Protein AF-A0A7X5DY56-F1 (afdb_monomer_lite)

Radius of gyration: 14.62 Å; chains: 1; bounding box: 36×26×38 Å

Secondary structure (DSSP, 8-state):
--PPPHHHHHHHHHHHHHHH---HHHHHHS-HHHHHHHHHHHHHHHHHHHHHS--TT--

pLDDT: mean 85.55, std 16.01, range [42.66, 97.62]

Foldseek 3Di:
DDDDDPVVVVVLLCVLCVPVVDDSVVSVPDDPVVSVVSVVVVVVVVCVVVVVPDPPPPD

Structure (mmCIF, N/CA/C/O backbone):
data_AF-A0A7X5DY56-F1
#
_entry.id   AF-A0A7X5DY56-F1
#
loop_
_atom_site.group_PDB
_atom_site.id
_atom_site.type_symbol
_atom_site.label_atom_id
_atom_site.label_alt_id
_atom_site.label_comp_id
_atom_site.label_asym_id
_atom_site.label_entity_id
_atom_site.label_seq_id
_atom_site.pdbx_PDB_ins_code
_atom_site.Cartn_x
_atom_site.Cartn_y
_atom_site.Cartn_z
_atom_site.occupancy
_atom_site.B_iso_or_equiv
_atom_site.auth_seq_id
_atom_site.auth_comp_id
_atom_site.auth_asym_id
_atom_site.auth_atom_id
_atom_site.pdbx_PDB_model_num
ATOM 1 N N . MET A 1 1 ? -3.460 -1.792 21.188 1.00 45.38 1 MET A N 1
ATOM 2 C CA . MET A 1 1 ? -4.234 -1.746 19.930 1.00 45.38 1 MET A CA 1
ATOM 3 C C . MET A 1 1 ? -4.131 -0.325 19.402 1.00 45.38 1 MET A C 1
ATOM 5 O O . MET A 1 1 ? -4.664 0.566 20.046 1.00 45.38 1 MET A O 1
ATOM 9 N N . ASN A 1 2 ? -3.337 -0.085 18.355 1.00 58.84 2 ASN A N 1
ATOM 10 C CA . ASN A 1 2 ? -3.142 1.263 17.812 1.00 58.84 2 ASN A CA 1
ATOM 11 C C . ASN A 1 2 ? -4.114 1.430 16.638 1.00 58.84 2 ASN A C 1
ATOM 13 O O . ASN A 1 2 ? -3.988 0.733 15.634 1.00 58.84 2 ASN A O 1
ATOM 17 N N . LEU A 1 3 ? -5.147 2.253 16.810 1.00 63.97 3 LEU A N 1
ATOM 18 C CA . LEU A 1 3 ? -6.152 2.497 15.777 1.00 63.97 3 LEU A CA 1
ATOM 19 C C . LEU A 1 3 ? -5.564 3.462 14.750 1.00 63.97 3 LEU A C 1
ATOM 21 O O . LEU A 1 3 ? -5.194 4.583 15.096 1.00 63.97 3 LEU A O 1
ATOM 25 N N . GLN A 1 4 ? -5.480 3.037 13.490 1.00 69.81 4 GLN A N 1
ATOM 26 C CA . GLN A 1 4 ? -5.103 3.963 12.433 1.00 69.81 4 GLN A CA 1
ATOM 27 C C . GLN A 1 4 ? -6.194 5.012 12.218 1.00 69.81 4 GLN A C 1
ATOM 29 O O . GLN A 1 4 ? -7.376 4.664 12.154 1.00 69.81 4 GLN A O 1
ATOM 34 N N . PRO A 1 5 ? -5.814 6.284 12.016 1.00 82.62 5 PRO A N 1
ATOM 35 C CA . PRO A 1 5 ? -6.748 7.293 11.551 1.00 82.62 5 PRO A CA 1
ATOM 36 C C . PRO A 1 5 ? -7.377 6.855 10.216 1.00 82.62 5 PRO A C 1
ATOM 38 O O . PRO A 1 5 ? -6.642 6.416 9.326 1.00 82.62 5 PRO A O 1
ATOM 41 N N . PRO A 1 6 ? -8.696 7.033 10.010 1.00 82.81 6 PRO A N 1
ATOM 42 C CA . PRO A 1 6 ? -9.381 6.602 8.786 1.00 82.81 6 PRO A CA 1
ATOM 43 C C . PRO A 1 6 ? -8.736 7.124 7.497 1.00 82.81 6 PRO A C 1
ATOM 45 O O . PRO A 1 6 ? -8.640 6.411 6.503 1.00 82.81 6 PRO A O 1
ATOM 48 N N . ARG A 1 7 ? -8.218 8.359 7.524 1.00 87.12 7 ARG A N 1
ATOM 49 C CA . ARG A 1 7 ? -7.504 8.962 6.390 1.00 87.12 7 ARG A CA 1
ATOM 50 C C . ARG A 1 7 ? -6.248 8.179 5.996 1.00 87.12 7 ARG A C 1
ATOM 52 O O . ARG A 1 7 ? -5.949 8.080 4.810 1.00 87.12 7 ARG A O 1
ATOM 59 N N . GLU A 1 8 ? -5.516 7.648 6.973 1.00 88.81 8 GLU A N 1
ATOM 60 C CA . GLU A 1 8 ? -4.294 6.885 6.713 1.00 88.81 8 GLU A CA 1
ATOM 61 C C . GLU A 1 8 ? -4.621 5.510 6.132 1.00 88.81 8 GLU A C 1
ATOM 63 O O . GLU A 1 8 ? -3.941 5.062 5.212 1.00 88.81 8 GLU A O 1
ATOM 68 N N . LEU A 1 9 ? -5.712 4.887 6.589 1.00 91.50 9 LEU A N 1
ATOM 69 C CA . LEU A 1 9 ? -6.193 3.627 6.031 1.00 91.50 9 LEU A CA 1
ATOM 70 C C . LEU A 1 9 ? -6.504 3.771 4.536 1.00 91.50 9 LEU A C 1
ATOM 72 O O . LEU A 1 9 ? -5.913 3.064 3.727 1.00 91.50 9 LEU A O 1
ATOM 76 N N . TYR A 1 10 ? -7.356 4.725 4.144 1.00 93.94 10 TYR A N 1
ATOM 77 C CA . TYR A 1 10 ? -7.701 4.919 2.727 1.00 93.94 10 TYR A CA 1
ATOM 78 C C . TYR A 1 10 ? -6.483 5.235 1.855 1.00 93.94 10 TYR A C 1
ATOM 80 O O . TYR A 1 10 ? -6.419 4.800 0.703 1.00 93.94 10 TYR A O 1
ATOM 88 N N . ARG A 1 11 ? -5.489 5.944 2.404 1.00 95.06 11 ARG A N 1
ATOM 89 C CA . ARG A 1 11 ? -4.221 6.177 1.708 1.00 95.06 11 ARG A CA 1
ATOM 90 C C . ARG A 1 11 ? -3.470 4.869 1.464 1.00 95.06 11 ARG A C 1
ATOM 92 O O . ARG A 1 11 ? -3.031 4.644 0.346 1.00 95.06 11 ARG A O 1
ATOM 99 N N . GLN A 1 12 ? -3.336 4.010 2.473 1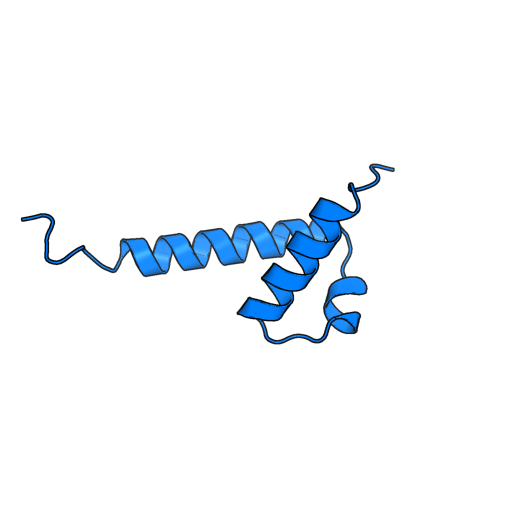.00 95.56 12 GLN A N 1
ATOM 100 C CA . GLN A 1 12 ? -2.666 2.715 2.313 1.00 95.56 12 GLN A CA 1
ATOM 101 C C . GLN A 1 12 ? -3.397 1.815 1.313 1.00 95.56 12 GLN A C 1
ATOM 103 O O . GLN A 1 12 ? -2.753 1.247 0.436 1.00 95.56 12 GLN A O 1
ATOM 108 N N . LEU A 1 13 ? -4.728 1.728 1.413 1.00 96.38 13 LEU A N 1
ATOM 109 C CA . LEU A 1 13 ? -5.544 0.903 0.518 1.00 96.38 13 LEU A CA 1
ATOM 110 C C . LEU A 1 13 ? -5.376 1.340 -0.942 1.00 96.38 13 LEU A C 1
ATOM 112 O O . LEU A 1 13 ? -4.985 0.542 -1.786 1.00 96.38 13 LEU A O 1
ATOM 116 N N . SER A 1 14 ? -5.591 2.629 -1.223 1.00 96.56 14 SER A N 1
ATOM 117 C CA . SER A 1 14 ? -5.455 3.174 -2.581 1.00 96.56 14 SER A CA 1
ATOM 118 C C . SER A 1 14 ? -4.034 3.056 -3.130 1.00 96.56 14 SER A C 1
ATOM 120 O O . SER A 1 14 ? -3.864 2.728 -4.300 1.00 96.56 14 SER A O 1
ATOM 122 N N . PHE A 1 15 ? -3.013 3.278 -2.299 1.00 97.12 15 PHE A N 1
ATOM 123 C CA . PHE A 1 15 ? -1.618 3.178 -2.716 1.00 97.12 15 PHE A CA 1
ATOM 124 C C . PHE A 1 15 ? -1.239 1.746 -3.103 1.00 97.12 15 PHE A C 1
ATOM 126 O O . PHE A 1 15 ? -0.667 1.532 -4.168 1.00 97.12 15 PHE A O 1
ATOM 133 N N . ILE A 1 16 ? -1.597 0.758 -2.280 1.00 97.50 16 ILE A N 1
ATOM 134 C CA . ILE A 1 16 ? -1.302 -0.651 -2.567 1.00 97.50 16 ILE A CA 1
ATOM 135 C C . ILE A 1 16 ? -2.089 -1.122 -3.796 1.00 97.50 16 ILE A C 1
ATOM 137 O O . ILE A 1 16 ? -1.490 -1.677 -4.718 1.00 97.50 16 ILE A O 1
ATOM 141 N N . SER A 1 17 ? -3.397 -0.848 -3.858 1.00 97.62 17 SER A N 1
ATOM 142 C CA . SER A 1 17 ? -4.226 -1.212 -5.016 1.00 97.62 17 SER A CA 1
ATOM 143 C C . SER A 1 17 ? -3.746 -0.558 -6.313 1.00 97.62 17 SER A C 1
ATOM 145 O O . SER A 1 17 ? -3.824 -1.181 -7.366 1.00 97.62 17 SER A O 1
ATOM 147 N N . TYR A 1 18 ? -3.210 0.665 -6.267 1.00 96.12 18 TYR A N 1
ATOM 148 C CA . TYR A 1 18 ? -2.662 1.325 -7.453 1.00 96.12 18 TYR A CA 1
ATOM 149 C C . TYR A 1 18 ? -1.440 0.590 -8.028 1.00 96.12 18 TYR A C 1
ATOM 151 O O . TYR A 1 18 ? -1.367 0.414 -9.240 1.00 96.12 18 TYR A O 1
ATOM 159 N N . TYR A 1 19 ? -0.498 0.151 -7.183 1.00 95.75 19 TYR A N 1
ATOM 160 C CA . TYR A 1 19 ? 0.749 -0.479 -7.648 1.00 95.75 19 TYR A CA 1
ATOM 161 C C . TYR A 1 19 ? 0.632 -1.981 -7.918 1.00 95.75 19 TYR A C 1
ATOM 163 O O . TYR A 1 19 ? 1.301 -2.485 -8.816 1.00 95.75 19 TYR A O 1
ATOM 171 N N . PHE A 1 20 ? -0.172 -2.712 -7.143 1.00 94.81 20 PHE A N 1
ATOM 172 C CA . PHE A 1 20 ? -0.319 -4.164 -7.309 1.00 94.81 20 PHE A CA 1
ATOM 173 C C . PHE A 1 20 ? -1.583 -4.572 -8.061 1.00 94.81 20 PHE A C 1
ATOM 175 O O . PHE A 1 20 ? -1.735 -5.747 -8.384 1.00 94.81 20 PHE A O 1
ATOM 182 N N . HIS A 1 21 ? -2.480 -3.625 -8.346 1.00 95.75 21 HIS A N 1
ATOM 183 C CA . HIS A 1 21 ? -3.767 -3.873 -9.003 1.00 95.75 21 HIS A CA 1
ATOM 184 C C . HIS A 1 21 ? -4.671 -4.868 -8.258 1.00 95.75 21 HIS A C 1
ATOM 186 O O . HIS A 1 21 ? -5.597 -5.427 -8.840 1.00 95.75 21 HIS A O 1
ATOM 192 N N . TRP A 1 22 ? -4.419 -5.077 -6.964 1.00 97.00 22 TRP A N 1
ATOM 193 C CA . TRP A 1 22 ? -5.271 -5.878 -6.090 1.00 97.00 22 TRP A CA 1
ATOM 194 C C . TRP A 1 22 ? -6.580 -5.156 -5.783 1.00 97.00 22 TRP A C 1
ATOM 196 O O . TRP A 1 22 ? -6.619 -3.919 -5.687 1.00 97.00 22 TRP A O 1
ATOM 206 N N . GLY A 1 23 ? -7.642 -5.940 -5.599 1.00 97.06 23 GLY A N 1
ATOM 207 C CA . GLY A 1 23 ? -8.950 -5.429 -5.226 1.00 97.06 23 GLY A CA 1
ATOM 208 C C . GLY A 1 23 ? -8.928 -4.770 -3.849 1.00 97.06 23 GLY A C 1
ATOM 209 O O . GLY A 1 23 ? -8.057 -5.024 -3.018 1.00 97.06 23 GLY A O 1
ATOM 210 N N . LEU A 1 24 ? -9.908 -3.903 -3.591 1.00 94.19 24 LEU A N 1
ATOM 211 C CA . LEU A 1 24 ? -10.037 -3.241 -2.291 1.00 94.19 24 LEU A CA 1
ATOM 212 C C . LEU A 1 24 ? -10.196 -4.258 -1.149 1.00 94.19 24 LEU A C 1
ATOM 214 O O . LEU A 1 24 ? -9.645 -4.052 -0.070 1.00 94.19 24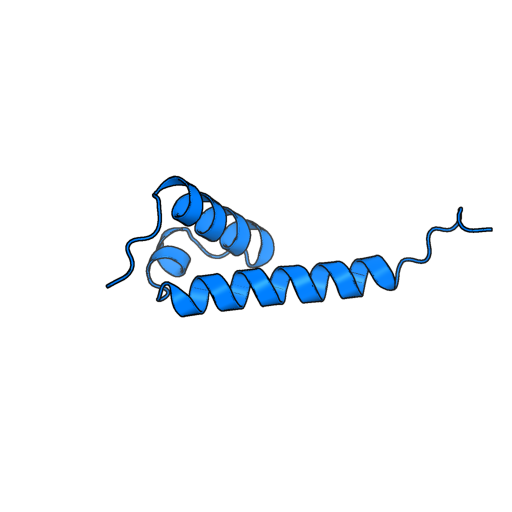 LEU A O 1
ATOM 218 N N . GLU A 1 25 ? -10.942 -5.335 -1.399 1.00 95.44 25 GLU A N 1
ATOM 219 C CA . GLU A 1 25 ? -11.197 -6.414 -0.439 1.00 95.44 25 GLU A CA 1
ATOM 220 C C . GLU A 1 25 ? -9.897 -7.139 -0.070 1.00 95.44 25 GLU A C 1
ATOM 222 O O . GLU A 1 25 ? -9.562 -7.201 1.111 1.00 95.44 25 GLU A O 1
ATOM 227 N N . ASP A 1 26 ? -9.091 -7.529 -1.063 1.00 96.62 26 ASP A N 1
ATOM 228 C CA . ASP A 1 26 ? -7.795 -8.190 -0.848 1.00 96.62 26 ASP A CA 1
ATOM 229 C C . ASP A 1 26 ? -6.857 -7.351 0.041 1.00 96.62 26 ASP A C 1
ATOM 231 O O . ASP A 1 26 ? -6.186 -7.851 0.944 1.00 96.62 26 ASP A O 1
ATOM 235 N N . VAL A 1 27 ? -6.810 -6.033 -0.187 1.00 96.31 27 VAL A N 1
ATOM 236 C CA . VAL A 1 27 ? -5.929 -5.129 0.572 1.00 96.31 27 VAL A CA 1
ATOM 237 C C . VAL A 1 27 ? -6.486 -4.829 1.973 1.00 96.31 27 VAL A C 1
ATOM 239 O O . VAL A 1 27 ? -5.724 -4.574 2.917 1.00 96.31 27 VAL A O 1
ATOM 242 N N . LEU A 1 28 ? -7.810 -4.853 2.143 1.00 94.88 28 LEU A N 1
ATOM 243 C CA . LEU A 1 28 ? -8.460 -4.690 3.446 1.00 94.88 28 LEU A CA 1
ATOM 244 C C . LEU A 1 28 ? -8.181 -5.869 4.383 1.00 94.88 28 LEU A C 1
ATOM 246 O O . LEU A 1 28 ? -8.001 -5.636 5.583 1.00 94.88 28 LEU A O 1
ATOM 250 N N . GLU A 1 29 ? -8.088 -7.087 3.846 1.00 96.25 29 GLU A N 1
ATOM 251 C CA . GLU A 1 29 ? -7.783 -8.304 4.612 1.00 96.25 29 GLU A CA 1
ATOM 252 C C . GLU A 1 29 ? -6.366 -8.313 5.199 1.00 96.25 29 GLU A C 1
ATOM 254 O O . GLU A 1 29 ? -6.118 -8.953 6.225 1.00 96.25 29 GLU A O 1
ATOM 259 N N . LEU A 1 30 ? -5.439 -7.551 4.610 1.00 95.31 30 LEU A N 1
ATOM 260 C CA . LEU A 1 30 ? -4.077 -7.447 5.122 1.00 95.31 30 LEU A CA 1
ATOM 261 C C . LEU A 1 30 ? -4.050 -6.877 6.553 1.00 95.31 30 LEU A C 1
ATOM 263 O O . LEU A 1 30 ? -4.680 -5.852 6.844 1.00 95.31 30 LEU A O 1
ATOM 267 N N . PRO A 1 31 ? -3.243 -7.443 7.463 1.00 94.62 31 PRO A N 1
ATOM 268 C CA . PRO A 1 31 ? -2.956 -6.809 8.739 1.00 94.62 31 PRO A CA 1
ATOM 269 C C . PRO A 1 31 ? -2.363 -5.407 8.547 1.00 94.62 31 PRO A C 1
ATOM 271 O O . PRO A 1 31 ? -1.607 -5.145 7.611 1.00 94.62 31 PRO A O 1
ATOM 274 N N . HIS A 1 32 ? -2.637 -4.499 9.486 1.00 91.06 32 HIS A N 1
ATOM 275 C CA . HIS A 1 32 ? -2.115 -3.128 9.440 1.00 91.06 32 HIS A CA 1
ATOM 276 C C . HIS A 1 32 ? -0.587 -3.067 9.228 1.00 91.06 32 HIS A C 1
ATOM 278 O O . HIS A 1 32 ? -0.110 -2.306 8.386 1.00 91.06 32 HIS A O 1
ATOM 284 N N . LEU A 1 33 ? 0.175 -3.909 9.937 1.00 92.94 33 LEU A N 1
ATOM 285 C CA . LEU A 1 33 ? 1.637 -3.959 9.816 1.00 92.94 33 LEU A CA 1
ATOM 286 C C . LEU A 1 33 ? 2.106 -4.443 8.438 1.00 92.94 33 LEU A C 1
ATOM 288 O O . LEU A 1 33 ? 3.156 -4.010 7.959 1.00 92.94 33 LEU A O 1
ATOM 292 N N . GLU A 1 34 ? 1.334 -5.314 7.790 1.00 96.00 34 GLU A N 1
ATOM 293 C CA . GLU A 1 34 ? 1.639 -5.776 6.438 1.00 96.00 34 GLU A CA 1
ATOM 294 C C . GLU A 1 34 ? 1.367 -4.684 5.412 1.00 96.00 34 GLU A C 1
ATOM 296 O O . GLU A 1 34 ? 2.242 -4.409 4.590 1.00 96.00 34 GLU A O 1
ATOM 301 N N . ARG A 1 35 ? 0.231 -3.977 5.514 1.00 95.44 35 ARG A N 1
ATOM 302 C CA . ARG A 1 35 ? -0.032 -2.804 4.663 1.00 95.44 35 ARG A CA 1
ATOM 303 C C . ARG A 1 35 ? 1.079 -1.768 4.773 1.00 95.44 35 ARG A C 1
ATOM 305 O O . ARG A 1 35 ? 1.592 -1.303 3.758 1.00 95.44 35 ARG A O 1
ATOM 312 N N . GLU A 1 36 ? 1.513 -1.443 5.990 1.00 94.62 36 GLU A N 1
ATOM 313 C CA . GLU A 1 36 ? 2.643 -0.531 6.175 1.00 94.62 36 GLU A CA 1
ATOM 314 C C . GLU A 1 36 ? 3.935 -1.035 5.525 1.00 94.62 36 GLU A C 1
ATOM 316 O O . GLU A 1 36 ? 4.678 -0.250 4.928 1.00 94.62 36 GLU A O 1
ATOM 321 N N . ARG A 1 37 ? 4.224 -2.336 5.645 1.00 96.25 37 ARG A N 1
ATOM 322 C CA . ARG A 1 37 ? 5.405 -2.945 5.029 1.00 96.25 37 ARG A CA 1
ATOM 323 C C . ARG A 1 37 ? 5.350 -2.828 3.508 1.00 96.25 37 ARG A C 1
ATOM 325 O O . ARG A 1 37 ? 6.344 -2.403 2.924 1.00 96.25 37 ARG A O 1
ATOM 332 N N . PHE A 1 38 ? 4.208 -3.118 2.890 1.00 97.12 38 PHE A N 1
ATOM 333 C CA . PHE A 1 38 ? 4.030 -2.946 1.449 1.00 97.12 38 PHE A CA 1
ATOM 334 C C . PHE A 1 38 ? 4.191 -1.488 1.019 1.00 97.12 38 PHE A C 1
ATOM 336 O O . PHE A 1 38 ? 4.939 -1.224 0.083 1.00 97.12 38 PHE A O 1
ATOM 343 N N . CYS A 1 39 ? 3.605 -0.525 1.737 1.00 96.88 39 CYS A N 1
ATOM 344 C CA . CYS A 1 39 ? 3.802 0.896 1.433 1.00 96.88 39 CYS A CA 1
ATOM 345 C C . CYS A 1 39 ? 5.287 1.305 1.460 1.00 96.88 39 CYS A C 1
ATOM 347 O O . CYS A 1 39 ? 5.749 2.036 0.574 1.00 96.88 39 CYS A O 1
ATOM 349 N N . ARG A 1 40 ? 6.050 0.830 2.458 1.00 96.31 40 ARG A N 1
ATOM 350 C CA . ARG A 1 40 ? 7.500 1.079 2.552 1.00 96.31 40 ARG A CA 1
ATOM 351 C C . ARG A 1 40 ? 8.258 0.457 1.381 1.00 96.31 40 ARG A C 1
ATOM 353 O O . ARG A 1 40 ? 9.126 1.120 0.815 1.00 96.31 40 ARG A O 1
ATOM 360 N N . GLU A 1 41 ? 7.908 -0.770 1.014 1.00 97.38 41 GLU A N 1
ATOM 361 C CA . GLU A 1 41 ? 8.557 -1.523 -0.059 1.00 97.38 41 GLU A CA 1
ATOM 362 C C . GLU A 1 41 ? 8.295 -0.904 -1.436 1.00 97.38 41 GLU A C 1
ATOM 364 O O . GLU A 1 41 ? 9.242 -0.604 -2.159 1.00 97.38 41 GLU A O 1
ATOM 369 N N . ILE A 1 42 ? 7.032 -0.595 -1.751 1.00 95.69 42 ILE A N 1
ATOM 370 C CA . ILE A 1 42 ? 6.634 0.124 -2.970 1.00 95.69 42 ILE A CA 1
ATOM 371 C C . ILE A 1 42 ? 7.411 1.440 -3.078 1.00 95.69 42 ILE A C 1
ATOM 373 O O . ILE A 1 42 ? 7.994 1.747 -4.115 1.00 95.69 42 ILE A O 1
ATOM 377 N N . SER A 1 43 ? 7.471 2.209 -1.986 1.00 92.88 43 SER A N 1
ATOM 378 C CA . SER A 1 43 ? 8.198 3.481 -1.971 1.00 92.88 43 SER A CA 1
ATOM 379 C C . SER A 1 43 ? 9.703 3.298 -2.178 1.00 92.88 43 SER A C 1
ATOM 381 O O . SER A 1 43 ? 10.337 4.150 -2.796 1.00 92.88 43 SER A O 1
ATOM 383 N N . ARG A 1 44 ? 10.293 2.217 -1.651 1.00 94.19 44 ARG A N 1
ATOM 384 C CA . ARG A 1 44 ? 11.709 1.888 -1.858 1.00 94.19 44 ARG A CA 1
ATOM 385 C C . ARG A 1 44 ? 11.976 1.544 -3.319 1.00 94.19 44 ARG A C 1
ATOM 387 O O . ARG A 1 44 ? 12.825 2.194 -3.916 1.00 94.19 44 ARG A O 1
ATOM 394 N N . ILE A 1 45 ? 11.213 0.613 -3.887 1.00 92.12 45 ILE A N 1
ATOM 395 C CA . ILE A 1 45 ? 11.340 0.186 -5.287 1.00 92.12 45 ILE A CA 1
ATOM 396 C C . ILE A 1 45 ? 11.167 1.382 -6.224 1.00 92.12 45 ILE A C 1
ATOM 398 O O . ILE A 1 45 ? 11.979 1.581 -7.118 1.00 92.12 45 ILE A O 1
ATOM 402 N N . ASN A 1 46 ? 10.156 2.224 -5.990 1.00 88.31 46 ASN A N 1
ATOM 403 C CA . ASN A 1 46 ? 9.916 3.392 -6.834 1.00 88.31 46 ASN A CA 1
ATOM 404 C C . ASN A 1 46 ? 11.055 4.421 -6.726 1.00 88.31 46 ASN A C 1
ATOM 406 O O . ASN A 1 46 ? 11.468 5.002 -7.725 1.00 88.31 46 ASN A O 1
ATOM 410 N N . ARG A 1 47 ? 11.618 4.635 -5.528 1.00 89.62 47 ARG A N 1
ATOM 411 C CA . ARG A 1 47 ? 12.816 5.477 -5.382 1.00 89.62 47 ARG A CA 1
ATOM 412 C C . ARG A 1 47 ? 14.021 4.878 -6.091 1.00 89.62 47 ARG A C 1
ATOM 414 O O . ARG A 1 47 ? 14.736 5.625 -6.741 1.00 89.62 47 ARG A O 1
ATOM 421 N N . GLU A 1 48 ? 14.257 3.577 -5.967 1.00 90.31 48 GLU A N 1
ATOM 422 C CA . GLU A 1 48 ? 15.368 2.898 -6.637 1.00 90.31 48 GLU A CA 1
ATOM 423 C C . GLU A 1 48 ? 15.223 3.002 -8.157 1.00 90.31 48 GLU A C 1
ATOM 425 O O . GLU A 1 48 ? 16.157 3.458 -8.807 1.00 90.31 48 GLU A O 1
ATOM 430 N N . ALA A 1 49 ? 14.040 2.706 -8.702 1.00 86.19 49 ALA A N 1
ATOM 431 C CA . ALA A 1 49 ? 13.743 2.830 -10.128 1.00 86.19 49 ALA A CA 1
ATOM 432 C C . ALA A 1 49 ? 13.972 4.262 -10.646 1.00 86.19 49 ALA A C 1
ATOM 434 O O . ALA A 1 49 ? 14.712 4.449 -11.607 1.00 86.19 49 ALA A O 1
ATOM 435 N N . ASN A 1 50 ? 13.433 5.277 -9.959 1.00 80.38 50 ASN A N 1
ATOM 436 C CA . ASN A 1 50 ? 13.621 6.678 -10.359 1.00 80.38 50 ASN A CA 1
ATOM 437 C C . ASN A 1 50 ? 15.044 7.203 -10.095 1.00 80.38 50 ASN A C 1
ATOM 439 O O . ASN A 1 50 ? 15.480 8.129 -10.761 1.00 80.38 50 ASN A O 1
ATOM 443 N N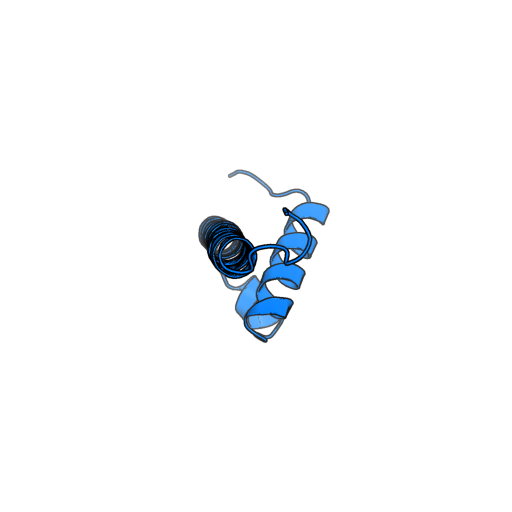 . SER A 1 51 ? 15.794 6.635 -9.144 1.00 69.44 51 SER A N 1
ATOM 444 C CA . SER A 1 51 ? 17.199 7.021 -8.910 1.00 69.44 51 SER A CA 1
ATOM 4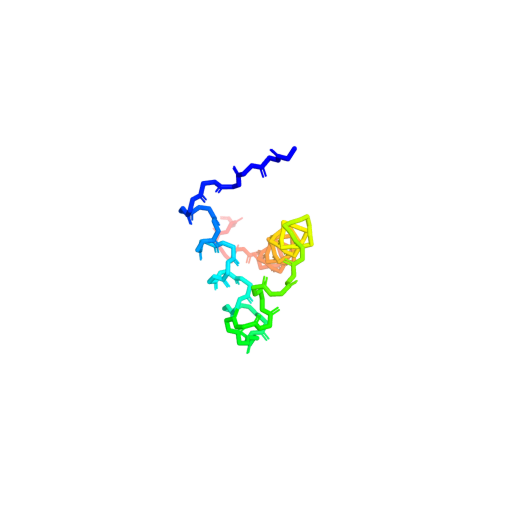45 C C . SER A 1 51 ? 18.143 6.447 -9.973 1.00 69.44 51 SER A C 1
ATOM 447 O O . SER A 1 51 ? 19.263 6.935 -10.117 1.00 69.44 51 SER A O 1
ATOM 449 N N . GLN A 1 52 ? 17.724 5.399 -10.695 1.00 58.59 52 GLN A N 1
ATOM 450 C CA . GLN A 1 52 ? 18.445 4.883 -11.866 1.00 58.59 52 GLN A CA 1
ATOM 451 C C . GLN A 1 52 ? 18.138 5.688 -13.139 1.00 58.59 52 GLN A C 1
ATOM 453 O O . GLN A 1 52 ? 18.950 5.689 -14.066 1.00 58.59 52 GLN A O 1
ATOM 458 N N . GLU A 1 53 ? 17.023 6.424 -13.181 1.00 55.47 53 GLU A N 1
ATOM 459 C CA . GLU A 1 53 ? 16.818 7.489 -14.161 1.00 55.47 53 GLU A CA 1
ATOM 460 C C . GLU A 1 53 ? 17.691 8.688 -13.773 1.00 55.47 53 GLU A C 1
ATOM 462 O O . GLU A 1 53 ? 17.262 9.623 -13.100 1.00 55.47 53 GLU A O 1
ATOM 467 N N . LYS A 1 54 ? 18.964 8.673 -14.194 1.00 53.22 54 LYS A N 1
ATOM 468 C CA . LYS A 1 54 ? 19.748 9.9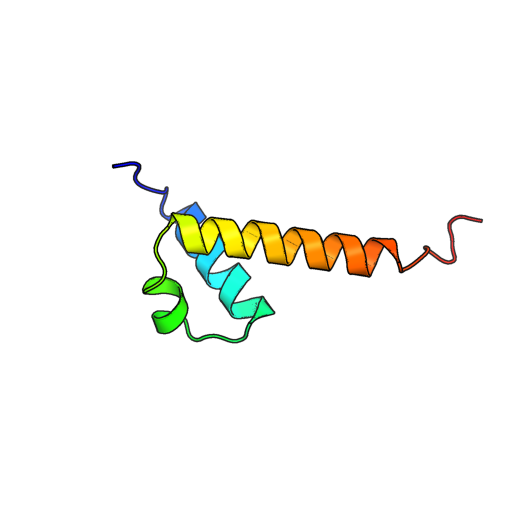12 -14.268 1.00 53.22 54 LYS A CA 1
ATOM 469 C C . LYS A 1 54 ? 18.914 10.936 -15.033 1.00 53.22 54 LYS A C 1
ATOM 471 O O . LYS A 1 54 ? 18.636 10.729 -16.216 1.00 53.22 54 LYS A O 1
ATOM 476 N N . ASN A 1 55 ? 18.561 12.043 -14.381 1.00 55.81 55 ASN A N 1
ATOM 477 C CA . ASN A 1 55 ? 18.041 13.203 -15.084 1.00 55.81 55 ASN A CA 1
ATOM 478 C C . ASN A 1 55 ? 19.066 13.578 -16.150 1.00 55.81 55 ASN A C 1
ATOM 480 O O . ASN A 1 55 ? 20.206 13.928 -15.848 1.00 55.81 55 ASN A O 1
ATOM 484 N N . VAL A 1 56 ? 18.654 13.517 -17.413 1.00 57.50 56 VAL A N 1
ATOM 485 C CA . VAL A 1 56 ? 19.487 13.894 -18.568 1.00 57.50 56 VAL A CA 1
ATOM 486 C C . VAL A 1 56 ? 19.852 15.392 -18.543 1.00 57.50 56 VAL A C 1
ATOM 488 O O . VAL A 1 56 ? 20.593 15.870 -19.394 1.00 57.50 56 VAL A O 1
ATOM 491 N N . PHE A 1 57 ? 19.331 16.122 -17.553 1.00 55.53 57 PHE A N 1
ATOM 492 C CA . PHE A 1 57 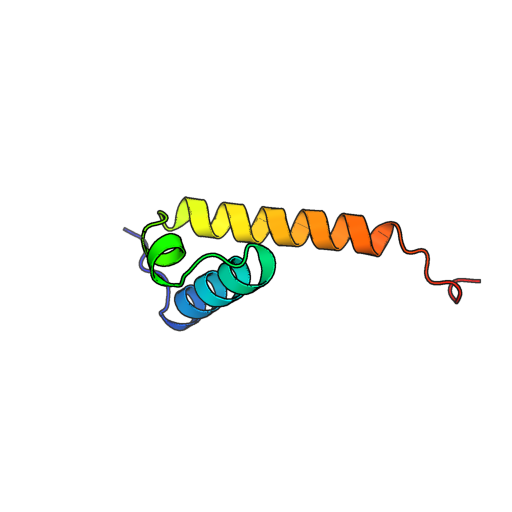? 19.511 17.544 -17.302 1.00 55.53 57 PHE A CA 1
ATOM 493 C C . PHE A 1 57 ? 20.420 17.859 -16.101 1.00 55.53 57 PHE A C 1
ATOM 495 O O . PHE A 1 57 ? 20.666 19.032 -15.853 1.00 55.53 57 PHE A O 1
ATOM 502 N N . ASP A 1 58 ? 20.946 16.858 -15.384 1.00 54.94 58 ASP A N 1
ATOM 503 C CA . ASP A 1 58 ? 21.918 17.063 -14.290 1.00 54.94 58 ASP A CA 1
ATOM 504 C C . ASP A 1 58 ? 23.369 17.232 -14.814 1.00 54.94 58 ASP A C 1
ATOM 506 O O . ASP A 1 58 ? 24.328 16.803 -14.167 1.00 54.94 58 ASP A O 1
ATOM 510 N N . ALA A 1 59 ? 23.534 17.815 -16.011 1.00 42.66 59 ALA A N 1
ATOM 511 C CA . ALA A 1 59 ? 24.823 18.102 -16.653 1.00 42.66 59 ALA A CA 1
ATOM 512 C C . ALA A 1 59 ? 25.275 19.551 -16.423 1.00 42.66 59 ALA A C 1
ATOM 514 O O . ALA A 1 59 ? 24.420 20.461 -16.525 1.00 42.66 59 ALA A O 1
#

Sequence (59 aa):
MNLQPPRELYRQLSFISYYFHWGLEDVLELPHLERERFCREISRINREANSQEKNVFDA